Protein AF-A0A8T7EJS8-F1 (afdb_monomer)

Secondary structure (DSSP, 8-state):
--EEESS--TT----PPP-GGG-EEE-S-----SSSS-----S--------------

pLDDT: mean 89.33, std 7.14, range [60.59, 95.5]

Structure (mmCIF, N/CA/C/O backbone):
data_AF-A0A8T7EJS8-F1
#
_entry.id   AF-A0A8T7EJS8-F1
#
loop_
_atom_site.group_PDB
_atom_site.id
_atom_site.type_symbol
_atom_site.label_atom_id
_atom_site.label_alt_id
_atom_site.label_comp_id
_atom_site.label_asym_id
_atom_site.label_entity_id
_atom_site.label_seq_id
_atom_site.pdbx_PDB_ins_code
_atom_site.Cartn_x
_atom_site.Cartn_y
_atom_site.Cartn_z
_atom_site.occupancy
_atom_site.B_iso_or_equiv
_atom_site.auth_seq_id
_atom_site.auth_comp_id
_atom_site.auth_asym_id
_atom_site.auth_atom_id
_atom_site.pdbx_PDB_model_num
ATOM 1 N N . MET A 1 1 ? -2.629 4.807 -3.364 1.00 63.94 1 MET A N 1
ATOM 2 C CA . MET A 1 1 ? -3.694 4.759 -2.338 1.00 63.94 1 MET A CA 1
ATOM 3 C C . MET A 1 1 ? -3.154 4.004 -1.134 1.00 63.94 1 MET A C 1
ATOM 5 O O . MET A 1 1 ? -2.732 2.876 -1.327 1.00 63.94 1 MET A O 1
ATOM 9 N N . LEU A 1 2 ? -3.114 4.611 0.058 1.00 82.12 2 LEU A N 1
ATOM 10 C CA . LEU A 1 2 ? -2.600 3.965 1.281 1.00 82.12 2 LEU A CA 1
ATOM 11 C C . LEU A 1 2 ? -3.688 3.166 2.021 1.00 82.12 2 LEU A C 1
ATOM 13 O O . LEU A 1 2 ? -3.414 2.104 2.571 1.00 82.12 2 LEU A O 1
ATOM 17 N N . VAL A 1 3 ? -4.928 3.658 1.990 1.00 91.56 3 VAL A N 1
ATOM 18 C CA . VAL A 1 3 ? -6.092 3.051 2.644 1.00 91.56 3 VAL A CA 1
ATOM 19 C C . VAL A 1 3 ? -7.317 3.119 1.727 1.00 91.56 3 VAL A C 1
ATOM 21 O O . VAL A 1 3 ? -7.473 4.095 0.994 1.00 91.56 3 VAL A O 1
ATOM 24 N N . ALA A 1 4 ? -8.162 2.090 1.771 1.00 94.81 4 ALA A N 1
ATOM 25 C CA . ALA A 1 4 ? -9.379 1.930 0.981 1.00 94.81 4 ALA A CA 1
ATOM 26 C C . ALA A 1 4 ? -10.546 1.498 1.886 1.00 94.81 4 ALA A C 1
ATOM 28 O O . ALA A 1 4 ? -10.511 0.393 2.434 1.00 94.81 4 ALA A O 1
ATOM 29 N N . PRO A 1 5 ? -11.584 2.324 2.066 1.00 93.38 5 PRO A N 1
ATOM 30 C CA . PRO A 1 5 ? -12.813 1.887 2.715 1.00 93.38 5 PRO A CA 1
ATOM 31 C C . PRO A 1 5 ? -13.632 0.970 1.791 1.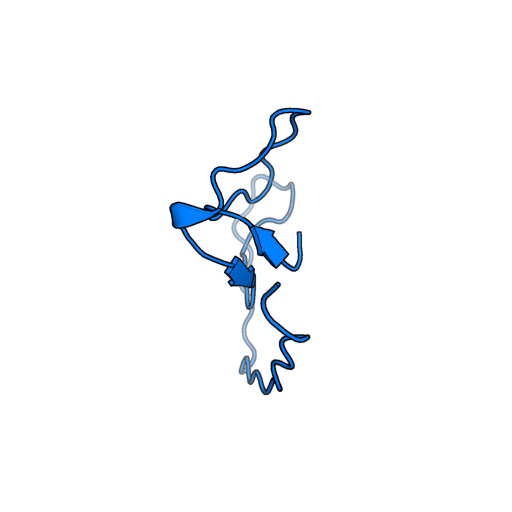00 93.38 5 PRO A C 1
ATOM 33 O O . PRO A 1 5 ? -13.681 1.163 0.576 1.00 93.38 5 PRO A O 1
ATOM 36 N N . GLY A 1 6 ? -14.287 -0.031 2.369 1.00 94.94 6 GLY A N 1
ATOM 37 C CA . GLY A 1 6 ? -15.139 -1.002 1.692 1.00 94.94 6 GLY A CA 1
ATOM 38 C C . GLY A 1 6 ? -14.378 -2.109 0.972 1.00 94.94 6 GLY A C 1
ATOM 39 O O . GLY A 1 6 ? -14.458 -3.270 1.354 1.00 94.94 6 GLY A O 1
ATOM 40 N N . ARG A 1 7 ? -13.623 -1.784 -0.077 1.00 95.50 7 ARG A N 1
ATOM 41 C CA . ARG A 1 7 ? -12.896 -2.790 -0.871 1.00 95.50 7 ARG A CA 1
ATOM 42 C C . ARG A 1 7 ? -11.547 -2.266 -1.353 1.00 95.50 7 ARG A C 1
ATOM 44 O O . ARG A 1 7 ? -11.400 -1.055 -1.509 1.00 95.50 7 ARG A O 1
ATOM 51 N N . PRO A 1 8 ? -10.576 -3.143 -1.664 1.00 95.19 8 PRO A N 1
ATOM 52 C CA . PRO A 1 8 ?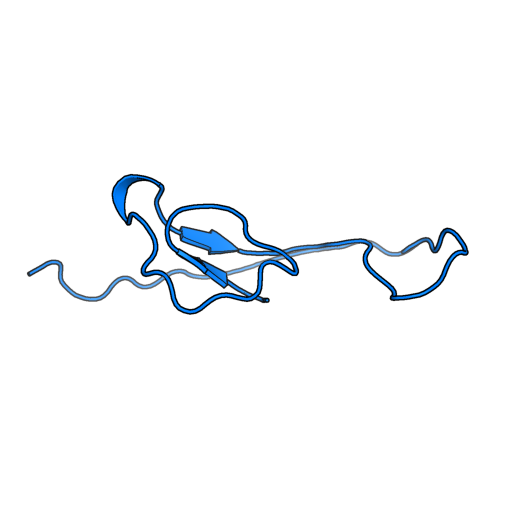 -9.372 -2.734 -2.375 1.00 95.19 8 PRO A CA 1
ATOM 53 C C . PRO A 1 8 ? -9.730 -2.049 -3.703 1.00 95.19 8 PRO A C 1
ATOM 55 O O . PRO A 1 8 ? -10.510 -2.572 -4.496 1.00 95.19 8 PRO A O 1
ATOM 58 N N . SER A 1 9 ? -9.161 -0.871 -3.936 1.00 94.25 9 SER A N 1
ATOM 59 C CA . SER A 1 9 ? -9.501 0.014 -5.061 1.00 94.25 9 SER A CA 1
ATOM 60 C C . SER A 1 9 ? -8.252 0.709 -5.630 1.00 94.25 9 SER A C 1
ATOM 62 O O . SER A 1 9 ? -8.233 1.912 -5.892 1.00 94.25 9 SER A O 1
ATOM 64 N N . LEU A 1 10 ? -7.149 -0.038 -5.753 1.00 93.12 10 LEU A N 1
ATOM 65 C CA . LEU A 1 10 ? -5.890 0.467 -6.308 1.00 93.12 10 LEU A CA 1
ATOM 66 C C . LEU A 1 10 ? -6.111 0.928 -7.761 1.00 93.12 10 LEU A C 1
ATOM 68 O O . LEU A 1 10 ? -6.524 0.130 -8.593 1.00 93.12 10 LEU A O 1
ATOM 72 N N . LEU A 1 11 ? -5.825 2.205 -8.047 1.00 91.81 11 LEU A N 1
ATOM 73 C CA . LEU A 1 11 ? -6.063 2.866 -9.346 1.00 91.81 11 LEU A CA 1
ATOM 74 C C . LEU A 1 11 ? -7.537 2.923 -9.801 1.00 91.81 11 LEU A C 1
ATOM 76 O O . LEU A 1 11 ? -7.801 3.134 -10.982 1.00 91.81 11 LEU A O 1
ATOM 80 N N . ASP A 1 12 ? -8.499 2.764 -8.891 1.00 93.00 12 ASP A N 1
ATOM 81 C CA . ASP A 1 12 ? -9.926 2.913 -9.199 1.00 93.00 12 ASP A CA 1
ATOM 82 C C . ASP A 1 12 ? -10.375 4.349 -8.869 1.00 93.00 12 ASP A C 1
ATOM 84 O O . ASP A 1 12 ? -10.619 4.693 -7.710 1.00 93.00 12 ASP A O 1
ATOM 88 N N . PHE A 1 13 ? -10.407 5.218 -9.885 1.00 91.12 13 PHE A N 1
ATOM 89 C CA . PHE A 1 13 ? -10.708 6.645 -9.730 1.00 91.12 13 PHE A CA 1
ATOM 90 C C . PHE A 1 13 ? -12.171 6.939 -10.064 1.00 91.12 13 PHE A C 1
ATOM 92 O O . PHE A 1 13 ? -12.581 6.908 -11.224 1.00 91.12 13 PHE A O 1
ATOM 99 N N . HIS A 1 14 ? -12.963 7.263 -9.044 1.00 92.94 14 HIS A N 1
ATOM 100 C CA . HIS A 1 14 ? -14.359 7.664 -9.200 1.00 92.94 14 HIS A CA 1
ATOM 101 C C . HIS A 1 14 ? -14.881 8.417 -7.971 1.00 92.94 14 HIS A C 1
ATOM 103 O O . HIS A 1 14 ? -14.330 8.303 -6.880 1.00 92.94 14 HIS A O 1
ATOM 109 N N . ASN A 1 15 ? -16.043 9.059 -8.109 1.00 93.75 15 ASN A N 1
ATOM 110 C CA . ASN A 1 15 ? -16.691 9.812 -7.024 1.00 93.75 15 ASN A CA 1
ATOM 111 C C . ASN A 1 15 ? -17.797 9.036 -6.279 1.00 93.75 15 ASN A C 1
ATOM 113 O O . ASN A 1 15 ? -18.574 9.628 -5.536 1.00 93.75 15 ASN A O 1
ATOM 117 N N . ARG A 1 16 ? -17.919 7.717 -6.484 1.00 94.44 16 ARG A N 1
ATOM 118 C CA . ARG A 1 16 ? -18.896 6.884 -5.760 1.00 94.44 16 ARG A CA 1
ATOM 119 C C . ARG A 1 16 ? -18.462 6.678 -4.309 1.00 94.44 16 ARG A C 1
ATOM 121 O O . ARG A 1 16 ? -17.287 6.416 -4.057 1.00 94.44 16 ARG A O 1
ATOM 128 N N . LEU A 1 17 ? -19.419 6.731 -3.383 1.00 94.62 17 LEU A N 1
ATOM 129 C CA . LEU A 1 17 ? -19.179 6.387 -1.982 1.00 94.62 17 LEU A CA 1
ATOM 130 C C . LEU A 1 17 ? -18.943 4.871 -1.834 1.00 94.62 17 LEU A C 1
ATOM 132 O O . LEU A 1 17 ? -19.641 4.090 -2.487 1.00 94.62 17 LEU A O 1
ATOM 136 N N . PRO A 1 18 ? -17.974 4.443 -1.005 1.00 92.69 18 PRO A N 1
ATOM 137 C CA . PRO A 1 18 ? -17.731 3.030 -0.753 1.00 92.69 18 PRO A CA 1
ATOM 138 C C . PRO A 1 18 ? -18.817 2.436 0.150 1.00 92.69 18 PRO A C 1
ATOM 140 O O . PRO A 1 18 ? -19.294 3.088 1.080 1.00 92.69 18 PRO A O 1
ATOM 143 N N . ASP A 1 19 ? -19.166 1.172 -0.089 1.00 94.31 19 ASP A N 1
ATOM 144 C CA . ASP A 1 19 ? -19.938 0.389 0.873 1.00 94.31 19 ASP A CA 1
ATOM 145 C C . ASP A 1 19 ? -19.044 0.018 2.063 1.00 94.31 19 ASP A C 1
ATOM 147 O O . ASP A 1 19 ? -18.086 -0.742 1.926 1.00 94.31 19 ASP A O 1
ATOM 151 N N . MET A 1 20 ? -19.363 0.558 3.237 1.00 93.00 20 MET A N 1
ATOM 152 C CA . MET A 1 20 ? -18.578 0.367 4.456 1.00 93.00 20 MET A CA 1
ATOM 153 C C . MET A 1 20 ? -18.724 -1.033 5.066 1.00 93.00 20 MET A C 1
ATOM 155 O O . MET A 1 20 ? -17.934 -1.382 5.945 1.00 93.00 20 MET A O 1
ATOM 159 N N . SER A 1 21 ? -19.671 -1.855 4.590 1.00 95.25 21 SER A N 1
ATOM 160 C CA . SER A 1 21 ? -19.830 -3.247 5.034 1.00 95.25 21 SER A CA 1
ATOM 161 C C . SER A 1 21 ? -18.570 -4.095 4.794 1.00 95.25 21 SER A C 1
ATOM 163 O O . SER A 1 21 ? -18.305 -5.039 5.536 1.00 95.25 21 SER A O 1
ATOM 165 N N . GLY A 1 22 ? -17.747 -3.716 3.808 1.00 93.44 22 GLY A N 1
ATOM 166 C CA . GLY A 1 22 ? -16.503 -4.406 3.459 1.00 93.44 22 GLY A CA 1
ATOM 167 C C . GLY A 1 22 ? -15.262 -3.998 4.272 1.00 93.44 22 GLY A C 1
ATOM 168 O O . GLY A 1 22 ? -14.162 -4.485 4.001 1.00 93.44 22 GLY A O 1
ATOM 169 N N . GLY A 1 23 ? -15.407 -3.130 5.280 1.00 93.19 23 GLY A N 1
ATOM 170 C CA . GLY A 1 23 ? -14.327 -2.778 6.210 1.00 93.19 23 GLY A CA 1
ATOM 171 C C . GLY A 1 23 ? -13.324 -1.754 5.667 1.00 93.19 23 GLY A C 1
ATOM 172 O O . GLY A 1 23 ? -13.683 -0.859 4.908 1.00 93.19 23 GLY A O 1
ATOM 173 N N . VAL A 1 24 ? -12.061 -1.833 6.102 1.00 92.94 24 VAL A N 1
ATOM 174 C CA . VAL A 1 24 ? -10.983 -0.906 5.708 1.00 92.94 24 VAL A CA 1
ATOM 175 C C . VAL A 1 24 ? -9.739 -1.699 5.315 1.00 92.94 24 VAL A C 1
ATOM 177 O O . VAL A 1 24 ? -9.252 -2.524 6.083 1.00 92.94 24 VAL A O 1
ATOM 180 N N . HIS A 1 25 ? -9.206 -1.418 4.129 1.00 94.56 25 HIS A N 1
ATOM 181 C CA . HIS A 1 25 ? -8.086 -2.131 3.516 1.00 94.56 25 HIS A CA 1
ATOM 182 C C . HIS A 1 25 ? -6.870 -1.216 3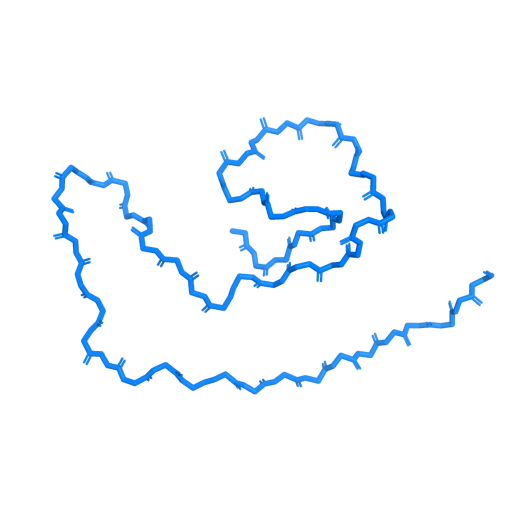.431 1.00 94.56 25 HIS A C 1
ATOM 184 O O . HIS A 1 25 ? -6.979 -0.097 2.939 1.00 94.56 25 HIS A O 1
ATOM 190 N N . PHE A 1 26 ? -5.701 -1.681 3.863 1.00 94.44 26 PHE A N 1
ATOM 191 C CA . PHE A 1 26 ? -4.448 -0.930 3.756 1.00 94.44 26 PHE A CA 1
ATOM 192 C C . PHE A 1 26 ? -3.575 -1.530 2.660 1.00 94.44 26 PHE A C 1
ATOM 194 O O . PHE A 1 26 ? -3.371 -2.743 2.612 1.00 94.44 26 PHE A O 1
ATOM 201 N N . ASN A 1 27 ? -3.037 -0.687 1.780 1.00 94.38 27 ASN A N 1
ATOM 202 C CA . ASN A 1 27 ? -2.067 -1.142 0.796 1.00 94.38 27 ASN A CA 1
ATOM 203 C C . ASN A 1 27 ? -0.676 -1.166 1.436 1.00 94.38 27 ASN A C 1
ATOM 205 O O . ASN A 1 27 ? -0.014 -0.137 1.524 1.00 94.38 27 ASN A O 1
ATOM 209 N N . LEU A 1 28 ? -0.258 -2.341 1.908 1.00 92.50 28 LEU A N 1
ATOM 210 C CA . LEU A 1 28 ? 1.087 -2.537 2.459 1.00 92.50 28 LEU A CA 1
ATOM 211 C C . LEU A 1 28 ? 2.133 -2.623 1.344 1.00 92.50 28 LEU A C 1
ATOM 213 O O . LEU A 1 28 ? 3.240 -2.120 1.483 1.00 92.50 28 LEU A O 1
ATOM 217 N N . TYR A 1 29 ? 1.756 -3.215 0.213 1.00 91.25 29 TYR A N 1
ATOM 218 C CA . TYR A 1 29 ? 2.600 -3.330 -0.965 1.00 91.25 29 TYR A CA 1
ATOM 219 C C . TYR A 1 29 ? 1.743 -3.383 -2.234 1.00 91.25 29 TYR A C 1
ATOM 221 O O . TYR A 1 29 ? 0.618 -3.895 -2.232 1.00 91.25 29 TYR A O 1
ATOM 229 N N . ASN A 1 30 ? 2.278 -2.854 -3.328 1.00 90.56 30 ASN A N 1
ATOM 230 C CA . ASN A 1 30 ? 1.788 -3.087 -4.678 1.00 90.56 30 ASN A CA 1
ATOM 231 C C . ASN A 1 30 ? 2.967 -3.023 -5.655 1.00 90.56 30 ASN A C 1
ATOM 233 O O . ASN A 1 30 ? 3.990 -2.420 -5.349 1.00 90.56 30 ASN A O 1
ATOM 237 N N . ASN A 1 31 ? 2.797 -3.621 -6.831 1.00 88.56 31 ASN A N 1
ATOM 238 C CA . ASN A 1 31 ? 3.817 -3.657 -7.877 1.00 88.56 31 ASN A CA 1
ATOM 239 C C . ASN A 1 31 ? 3.391 -2.831 -9.105 1.00 88.56 31 ASN A C 1
ATOM 241 O O . ASN A 1 31 ? 3.580 -3.256 -10.243 1.00 88.56 31 ASN A O 1
ATOM 245 N N . VAL A 1 32 ? 2.714 -1.698 -8.884 1.00 90.75 32 VAL A N 1
ATOM 246 C CA . VAL A 1 32 ? 2.264 -0.803 -9.958 1.00 90.75 32 VAL A CA 1
ATOM 247 C C . VAL A 1 32 ? 3.311 0.274 -10.177 1.00 90.75 32 VAL A C 1
ATOM 249 O O . VAL A 1 32 ? 3.553 1.098 -9.300 1.00 90.75 32 VAL A O 1
ATOM 252 N N . TRP A 1 33 ? 3.851 0.321 -11.391 1.00 87.06 33 TRP A N 1
ATOM 253 C CA . TRP A 1 33 ? 4.948 1.230 -11.711 1.00 87.06 33 TRP A CA 1
ATOM 254 C C . TRP A 1 33 ? 4.686 2.201 -12.862 1.00 87.06 33 TRP A C 1
ATOM 256 O O . TRP A 1 33 ? 5.498 3.084 -13.119 1.00 87.06 33 TRP A O 1
ATOM 266 N N . GLY A 1 34 ? 3.578 2.032 -13.588 1.00 87.56 34 GLY A N 1
ATOM 267 C CA . GLY A 1 34 ? 3.284 2.857 -14.763 1.00 87.56 34 GLY A CA 1
ATOM 268 C C . GLY A 1 34 ? 4.217 2.609 -15.955 1.00 87.56 34 GLY A C 1
ATOM 269 O O . GLY A 1 34 ? 4.289 3.448 -16.848 1.00 87.56 34 GLY A O 1
ATOM 270 N N . THR A 1 35 ? 4.920 1.472 -15.988 1.00 87.44 35 THR A N 1
ATOM 271 C CA . THR A 1 35 ? 5.734 1.034 -17.130 1.00 87.44 35 THR A CA 1
ATOM 272 C C . THR A 1 35 ? 5.264 -0.332 -17.634 1.00 87.44 35 THR A C 1
ATOM 274 O O . THR A 1 35 ? 4.602 -1.081 -16.916 1.00 87.44 35 THR A O 1
ATOM 277 N N . ASN A 1 36 ? 5.632 -0.664 -18.874 1.00 89.31 36 ASN A N 1
ATOM 278 C CA . ASN A 1 36 ? 5.347 -1.967 -19.488 1.00 89.31 36 ASN A CA 1
ATOM 279 C C . ASN A 1 36 ? 6.421 -3.026 -19.185 1.00 89.31 36 ASN A C 1
ATOM 281 O O . ASN A 1 36 ? 6.401 -4.105 -19.774 1.00 89.31 36 ASN A O 1
ATOM 285 N N . PHE A 1 37 ? 7.376 -2.722 -18.305 1.00 88.31 37 PHE A N 1
ATOM 286 C CA . PHE A 1 37 ? 8.418 -3.657 -17.897 1.00 88.31 37 PHE A CA 1
ATOM 287 C C . PHE A 1 37 ? 8.082 -4.207 -16.513 1.00 88.31 37 PHE A C 1
ATOM 289 O O . PHE A 1 37 ? 7.705 -3.423 -15.637 1.00 88.31 37 PHE A O 1
ATOM 296 N N . PRO A 1 38 ? 8.228 -5.522 -16.275 1.00 80.94 38 PRO A N 1
ATOM 297 C CA . PRO A 1 38 ? 8.153 -6.027 -14.919 1.00 80.94 38 PRO A CA 1
ATOM 298 C C . PRO A 1 38 ? 9.269 -5.384 -14.095 1.00 80.94 38 PRO A C 1
ATOM 300 O O . PRO A 1 38 ? 10.401 -5.238 -14.556 1.00 80.94 38 PRO A O 1
ATOM 303 N N . MET A 1 39 ? 8.924 -4.978 -12.883 1.00 87.25 39 MET A N 1
ATOM 304 C CA . MET A 1 39 ? 9.873 -4.500 -11.892 1.00 87.25 39 MET A CA 1
ATOM 305 C C . MET A 1 39 ? 9.731 -5.337 -10.631 1.00 87.25 39 MET A C 1
ATOM 307 O O . MET A 1 39 ? 8.642 -5.829 -10.315 1.00 87.25 39 MET A O 1
ATOM 311 N N . TRP A 1 40 ? 10.853 -5.509 -9.941 1.00 87.56 40 TRP A N 1
ATOM 312 C CA . TRP A 1 40 ? 10.975 -6.339 -8.755 1.00 87.56 40 TRP A CA 1
ATOM 313 C C . TRP A 1 40 ? 11.419 -5.478 -7.584 1.00 87.56 40 TRP A C 1
ATOM 315 O O . TRP A 1 40 ? 12.298 -4.628 -7.714 1.00 87.56 40 TRP A O 1
ATOM 325 N N . PHE A 1 41 ? 10.784 -5.703 -6.440 1.00 86.56 41 PHE A N 1
ATOM 326 C CA . PHE A 1 41 ? 11.257 -5.200 -5.163 1.00 86.56 41 PHE A CA 1
ATOM 327 C C . PHE A 1 41 ? 12.016 -6.341 -4.483 1.00 86.56 41 PHE A C 1
ATOM 329 O O . PHE A 1 41 ? 11.417 -7.374 -4.193 1.00 86.56 41 PHE A O 1
ATOM 336 N N . GLU A 1 42 ? 13.325 -6.183 -4.306 1.00 87.50 42 GLU A N 1
ATOM 337 C CA . GLU A 1 42 ? 14.227 -7.273 -3.890 1.00 87.50 42 GLU A CA 1
ATOM 338 C C . GLU A 1 42 ? 14.537 -7.288 -2.385 1.00 87.50 42 GLU A C 1
ATOM 340 O O . GLU A 1 42 ? 15.259 -8.164 -1.919 1.00 87.50 42 GLU A O 1
ATOM 345 N N . ASP A 1 43 ? 14.000 -6.333 -1.626 1.00 89.12 43 ASP A N 1
ATOM 346 C CA . ASP A 1 43 ? 14.290 -6.175 -0.199 1.00 89.12 43 ASP A CA 1
ATOM 347 C C . ASP A 1 43 ? 13.172 -6.752 0.692 1.00 89.12 43 ASP A C 1
ATOM 349 O O . ASP A 1 43 ? 12.041 -6.999 0.256 1.00 89.12 43 ASP A O 1
ATOM 353 N N . ASP A 1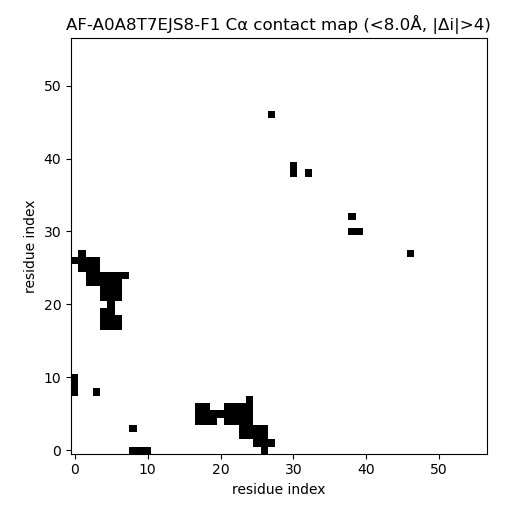 44 ? 13.474 -6.928 1.975 1.00 89.94 44 ASP A N 1
ATOM 354 C CA . ASP A 1 44 ? 12.521 -7.354 2.992 1.00 89.94 44 ASP A CA 1
ATOM 355 C C . ASP A 1 44 ? 11.496 -6.246 3.278 1.00 89.94 44 ASP A C 1
ATOM 357 O O . ASP A 1 44 ? 11.816 -5.153 3.750 1.00 89.94 44 ASP A O 1
ATOM 361 N N . ALA A 1 45 ? 10.213 -6.557 3.107 1.00 90.12 45 ALA A N 1
ATOM 362 C CA . ALA A 1 45 ? 9.133 -5.651 3.475 1.00 90.12 45 ALA A CA 1
ATOM 363 C C . ALA A 1 45 ? 8.595 -5.983 4.879 1.00 90.12 45 ALA A C 1
ATOM 365 O O . ALA A 1 45 ? 7.871 -6.961 5.076 1.00 90.12 45 ALA A O 1
ATOM 366 N N . ARG A 1 46 ? 8.932 -5.161 5.882 1.00 93.62 46 ARG A N 1
ATOM 367 C CA . ARG A 1 46 ? 8.406 -5.292 7.254 1.00 93.62 46 ARG A CA 1
ATOM 368 C C . ARG A 1 46 ? 7.462 -4.146 7.590 1.00 93.62 46 ARG A C 1
ATOM 370 O O . ARG A 1 46 ? 7.866 -2.988 7.624 1.00 93.62 46 ARG A O 1
ATOM 377 N N . PHE A 1 47 ? 6.218 -4.482 7.926 1.00 92.56 47 PHE A N 1
ATOM 378 C CA . PHE A 1 47 ? 5.185 -3.506 8.275 1.00 92.56 47 PHE A CA 1
ATOM 379 C C . PHE A 1 47 ? 4.765 -3.652 9.736 1.00 92.56 47 PHE A C 1
ATOM 381 O O . PHE A 1 47 ? 4.475 -4.749 10.210 1.00 92.56 47 PHE A O 1
ATOM 388 N N . ARG A 1 48 ? 4.695 -2.528 10.452 1.00 94.38 48 ARG A N 1
ATOM 389 C CA . ARG A 1 48 ? 4.137 -2.441 11.805 1.00 94.38 48 ARG A CA 1
ATOM 390 C C . ARG A 1 48 ? 3.194 -1.253 11.860 1.00 94.38 48 ARG A C 1
ATOM 392 O O . ARG A 1 48 ? 3.597 -0.140 11.542 1.00 94.38 48 ARG A O 1
ATOM 399 N N . PHE A 1 49 ? 1.963 -1.479 12.295 1.00 89.44 49 PHE A N 1
ATOM 400 C CA . PHE A 1 49 ? 0.966 -0.424 12.411 1.00 89.44 49 PHE A CA 1
ATOM 401 C C . PHE A 1 49 ? 0.123 -0.598 13.671 1.00 89.44 49 P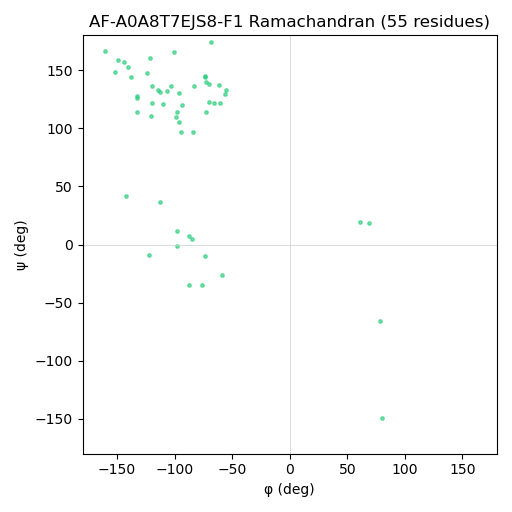HE A C 1
ATOM 403 O O . PHE A 1 49 ? -0.048 -1.700 14.188 1.00 89.44 49 PHE A O 1
ATOM 410 N N . VAL A 1 50 ? -0.389 0.528 14.160 1.00 92.75 50 VAL A N 1
ATOM 411 C CA . VAL A 1 50 ? -1.335 0.601 15.271 1.00 92.75 50 VAL A CA 1
ATOM 412 C C . VAL A 1 50 ? -2.589 1.265 14.733 1.00 92.75 50 VAL A C 1
ATOM 414 O O . VAL A 1 50 ? -2.533 2.394 14.248 1.00 92.75 50 VAL A O 1
ATOM 417 N N . LEU A 1 51 ? -3.718 0.572 14.827 1.00 89.19 51 LEU A N 1
ATOM 418 C CA . LEU A 1 51 ? -5.014 1.128 14.466 1.00 89.19 51 LEU A CA 1
ATOM 419 C C . LEU A 1 51 ? -5.691 1.656 15.725 1.00 89.19 51 LEU A C 1
ATOM 421 O O . LEU A 1 51 ? -5.777 0.963 16.737 1.00 89.19 51 LEU A O 1
ATOM 425 N N . ARG A 1 52 ? -6.171 2.896 15.656 1.00 90.06 52 ARG A N 1
ATOM 426 C CA . ARG A 1 52 ? -7.002 3.504 16.694 1.00 90.06 52 ARG A CA 1
ATOM 427 C C . ARG A 1 52 ? -8.320 3.892 16.053 1.00 90.06 52 ARG A C 1
ATOM 429 O O . ARG A 1 52 ? -8.356 4.795 15.223 1.00 90.06 52 ARG A O 1
ATOM 436 N N . ALA A 1 53 ? -9.382 3.190 16.421 1.00 81.50 53 ALA A N 1
ATOM 437 C CA . ALA A 1 53 ? -10.728 3.616 16.086 1.00 81.50 53 ALA A CA 1
ATOM 438 C C . ALA A 1 53 ? -11.189 4.647 17.124 1.00 81.50 53 ALA A C 1
ATOM 440 O O . ALA A 1 53 ? -10.951 4.479 18.322 1.00 81.50 53 ALA A O 1
ATOM 441 N N . GLY A 1 54 ? -11.820 5.725 16.655 1.00 80.56 54 GLY A N 1
ATOM 442 C CA . GLY A 1 54 ? -12.600 6.599 17.525 1.00 80.56 54 GLY A CA 1
ATOM 443 C C . GLY A 1 54 ? -13.861 5.882 18.028 1.00 80.56 54 GLY A C 1
ATOM 444 O O . GLY A 1 54 ? -14.143 4.765 17.588 1.00 80.56 54 GLY A O 1
ATOM 445 N N . PRO A 1 55 ? -14.636 6.505 18.927 1.00 75.56 55 PRO A N 1
ATOM 446 C CA . PRO A 1 55 ? -15.891 5.929 19.391 1.00 75.56 55 PRO A CA 1
ATOM 447 C C . PRO A 1 55 ? -16.809 5.615 18.203 1.00 75.56 55 PRO A C 1
ATOM 449 O O . PRO A 1 55 ? -17.003 6.463 17.328 1.00 75.56 55 PRO A O 1
ATOM 452 N N . SER A 1 56 ? -17.387 4.414 18.185 1.00 70.44 56 SER A N 1
ATOM 453 C CA . SER A 1 56 ? -18.563 4.128 17.365 1.00 70.44 56 SER A CA 1
ATOM 454 C C . SER A 1 56 ? -19.723 4.966 17.907 1.00 70.44 56 SER A C 1
ATOM 456 O O . SER A 1 56 ? -20.022 4.876 19.099 1.00 70.44 56 SER A O 1
ATOM 458 N N . ARG A 1 57 ? -20.318 5.814 17.063 1.00 60.59 57 ARG A N 1
ATOM 459 C CA . ARG A 1 57 ? -21.605 6.452 17.374 1.00 60.59 57 ARG A CA 1
ATOM 460 C C . ARG A 1 57 ? -22.732 5.435 17.323 1.00 60.59 57 ARG A C 1
ATOM 462 O O . ARG A 1 57 ? -22.631 4.520 16.477 1.0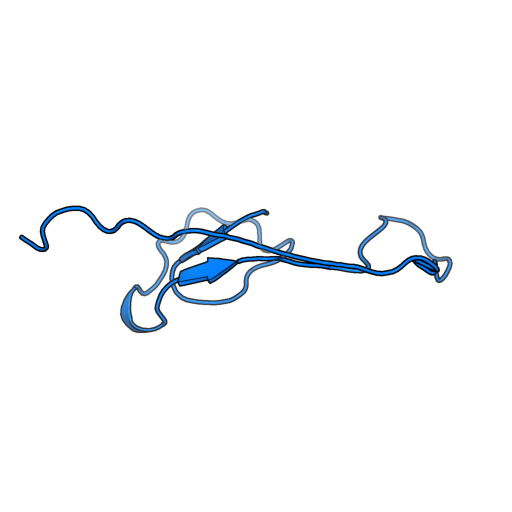0 60.59 57 ARG A O 1
#

Solvent-accessible surface area (backbone atoms only — not comparable to full-atom values): 4343 Å² total; per-residue (Å²): 119,63,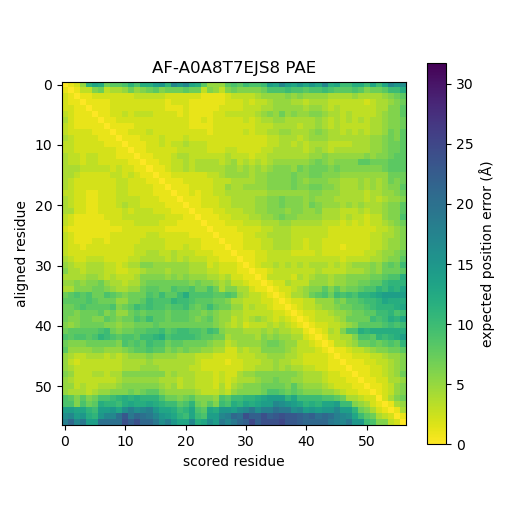67,26,62,14,48,86,54,84,92,64,88,73,91,73,82,65,60,64,90,60,42,75,3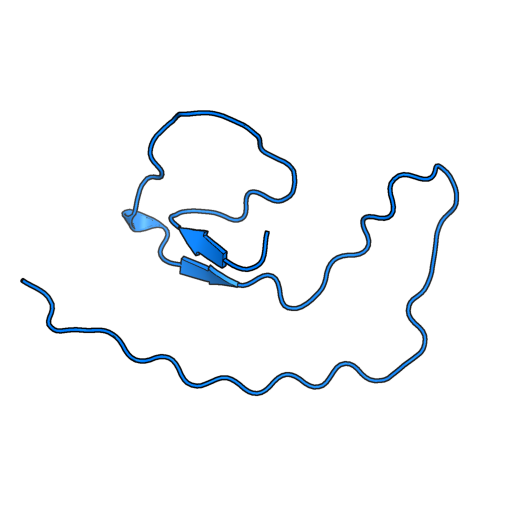8,70,55,89,75,83,89,82,79,93,62,98,62,92,79,81,84,91,70,89,88,84,87,87,87,84,89,80,82,74,86,84,128

Sequence (57 aa):
MLVAPGRPSLLDFHNRLPDMSGGVHFNLYNNVWGTNFPMWFEDDARFRFVLRAGPSR

Foldseek 3Di:
DQKDAQDDQVVNDDDDDHDNVNPMDGPQDDQDDPDPDGDDDPDDRDDDDDDDDDDDD

Radius of gyration: 14.83 Å; Cα contacts (8 Å, |Δi|>4): 42; chains: 1; bounding box: 36×17×39 Å

Mean predicted a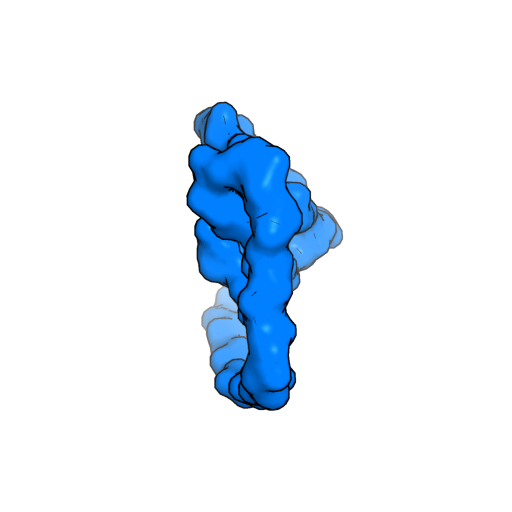ligned error: 4.97 Å